Protein AF-A0A6M8HUQ1-F1 (afdb_monomer_lite)

Organism: NCBI:txid1484109

pLDDT: mean 79.74, std 13.81, range [44.0, 94.25]

Structure (mmCIF, N/CA/C/O backbone):
data_AF-A0A6M8HUQ1-F1
#
_entry.id   AF-A0A6M8HUQ1-F1
#
loop_
_atom_site.group_PDB
_atom_site.id
_atom_site.type_symbol
_atom_site.label_atom_id
_atom_site.label_alt_id
_atom_site.label_comp_id
_atom_site.label_asym_id
_atom_site.label_entity_id
_atom_site.label_seq_id
_atom_site.pdbx_PDB_ins_code
_atom_site.Cartn_x
_atom_site.Cartn_y
_atom_site.Cartn_z
_atom_site.occupancy
_atom_site.B_iso_or_equiv
_atom_site.auth_seq_id
_atom_site.auth_comp_id
_atom_site.auth_asym_id
_atom_site.auth_atom_id
_atom_site.pdbx_PDB_model_num
ATOM 1 N N . MET A 1 1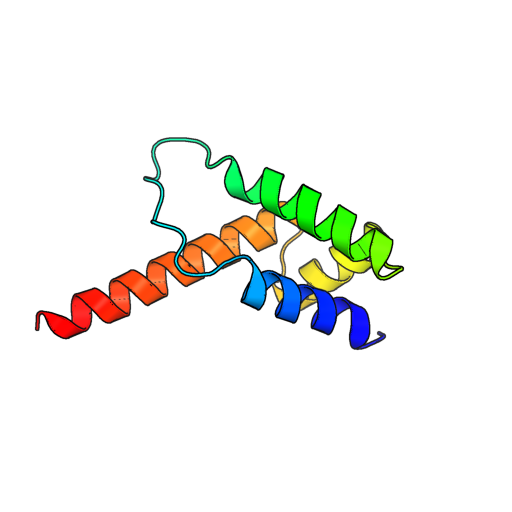 ? -1.803 3.502 18.767 1.00 48.88 1 MET A N 1
ATOM 2 C CA . MET A 1 1 ? -2.590 3.619 17.520 1.00 48.88 1 MET A CA 1
ATOM 3 C C . MET A 1 1 ? -3.149 2.250 17.201 1.00 48.88 1 MET A C 1
ATOM 5 O O . MET A 1 1 ? -2.410 1.293 17.369 1.00 48.88 1 MET A O 1
ATOM 9 N N . SER A 1 2 ? -4.430 2.173 16.836 1.00 51.16 2 SER A N 1
ATOM 10 C CA . SER A 1 2 ? -5.154 0.926 16.561 1.00 51.16 2 SER A CA 1
ATOM 11 C C . SER A 1 2 ? -4.372 0.039 15.586 1.00 51.16 2 SER A C 1
ATOM 13 O O . SER A 1 2 ? -4.106 0.470 14.466 1.00 51.16 2 SER A O 1
ATOM 15 N N . GLU A 1 3 ? -3.980 -1.168 16.002 1.00 61.31 3 GLU A N 1
ATOM 16 C CA . GLU A 1 3 ? -3.200 -2.124 15.192 1.00 61.31 3 GLU A CA 1
ATOM 17 C C . GLU A 1 3 ? -3.882 -2.494 13.861 1.00 61.31 3 GLU A C 1
ATOM 19 O O . GLU A 1 3 ? -3.226 -2.936 12.925 1.00 61.31 3 GLU A O 1
ATOM 24 N N . SER A 1 4 ? -5.178 -2.224 13.724 1.00 83.19 4 SER A N 1
ATOM 25 C CA . SER A 1 4 ? -6.018 -2.668 12.614 1.00 83.19 4 SER A CA 1
ATOM 26 C C . SER A 1 4 ? -5.760 -2.002 11.254 1.00 83.19 4 SER A C 1
ATOM 28 O O . SER A 1 4 ? -5.848 -2.688 10.242 1.00 83.19 4 SER A O 1
ATOM 30 N N . ALA A 1 5 ? -5.392 -0.716 11.183 1.00 86.62 5 ALA A N 1
ATOM 31 C CA . ALA A 1 5 ? -5.129 -0.067 9.886 1.00 86.62 5 ALA A CA 1
ATOM 32 C C . ALA A 1 5 ? -3.786 -0.511 9.276 1.00 86.62 5 ALA A C 1
ATOM 34 O O . ALA A 1 5 ? -3.677 -0.727 8.072 1.00 86.62 5 ALA A O 1
ATOM 35 N N . LYS A 1 6 ? -2.761 -0.687 10.121 1.00 88.19 6 LYS A N 1
ATOM 36 C CA . LYS A 1 6 ? -1.455 -1.218 9.701 1.00 88.19 6 LYS A CA 1
ATOM 37 C C . LYS A 1 6 ? -1.578 -2.667 9.257 1.00 88.19 6 LYS A C 1
ATOM 39 O O . LYS A 1 6 ? -0.996 -3.053 8.249 1.00 88.19 6 LYS A O 1
ATOM 44 N N . ASP A 1 7 ? -2.342 -3.450 10.007 1.00 91.25 7 ASP A N 1
ATOM 45 C CA . ASP A 1 7 ? -2.583 -4.848 9.687 1.00 91.25 7 ASP A CA 1
ATOM 46 C C . ASP A 1 7 ? -3.363 -5.001 8.372 1.00 91.25 7 ASP A C 1
ATOM 48 O O . ASP A 1 7 ? -2.949 -5.769 7.506 1.00 91.25 7 ASP A O 1
ATOM 52 N N . PHE A 1 8 ? -4.389 -4.168 8.148 1.00 91.50 8 PHE A N 1
ATOM 53 C CA . PHE A 1 8 ? -5.081 -4.076 6.860 1.00 91.50 8 PHE A CA 1
ATOM 54 C C . PHE A 1 8 ? -4.109 -3.799 5.707 1.00 91.50 8 PHE A C 1
ATOM 56 O O . PHE A 1 8 ? -4.094 -4.552 4.738 1.00 91.50 8 PHE A O 1
ATOM 63 N N . VAL A 1 9 ? -3.272 -2.759 5.814 1.00 89.81 9 VAL A N 1
ATOM 64 C CA . VAL A 1 9 ? -2.312 -2.401 4.755 1.00 89.81 9 VAL A CA 1
ATOM 65 C C . VAL A 1 9 ? -1.336 -3.547 4.488 1.00 89.81 9 VAL A C 1
ATOM 67 O O . VAL A 1 9 ? -1.138 -3.907 3.331 1.00 89.81 9 VAL A O 1
ATOM 70 N N . ARG A 1 10 ? -0.775 -4.166 5.536 1.00 88.75 10 ARG A N 1
ATOM 71 C CA . ARG A 1 10 ? 0.135 -5.317 5.401 1.00 88.75 10 ARG A CA 1
ATOM 72 C C . ARG A 1 10 ? -0.521 -6.483 4.675 1.00 88.75 10 ARG A C 1
ATOM 74 O O . ARG A 1 10 ? 0.058 -7.007 3.730 1.00 88.75 10 ARG A O 1
ATOM 81 N N . GLN A 1 11 ? -1.718 -6.880 5.105 1.00 90.25 11 GLN A N 1
ATOM 82 C CA . GLN A 1 11 ? -2.456 -7.974 4.475 1.00 90.25 11 GLN A CA 1
ATOM 83 C C . GLN A 1 11 ? -2.851 -7.635 3.037 1.00 90.25 11 GLN A C 1
ATOM 85 O O . GLN A 1 11 ? -2.823 -8.503 2.173 1.00 90.25 11 GLN A O 1
ATOM 90 N N . TRP A 1 12 ? -3.209 -6.379 2.766 1.00 91.69 12 TRP A N 1
ATOM 91 C CA . TRP A 1 12 ? -3.587 -5.939 1.430 1.00 91.69 12 TRP A CA 1
ATOM 92 C C . TRP A 1 12 ? -2.394 -5.969 0.473 1.00 91.69 12 TRP A C 1
ATOM 94 O O . TRP A 1 12 ? -2.501 -6.532 -0.617 1.00 91.69 12 TRP A O 1
ATOM 104 N N . VAL A 1 13 ? -1.248 -5.422 0.887 1.00 88.62 13 VAL A N 1
ATOM 105 C CA . VAL A 1 13 ? 0.019 -5.476 0.140 1.00 88.62 13 VAL A CA 1
ATOM 106 C C . VAL A 1 13 ? 0.397 -6.929 -0.122 1.00 88.62 13 VAL A C 1
ATOM 108 O O . VAL A 1 13 ? 0.515 -7.334 -1.274 1.00 88.62 13 VAL A O 1
ATOM 111 N N . ALA A 1 14 ? 0.434 -7.750 0.929 1.00 86.56 14 ALA A N 1
ATOM 112 C CA . ALA A 1 14 ? 0.689 -9.182 0.848 1.00 86.56 14 ALA A CA 1
ATOM 113 C C . ALA A 1 14 ? -0.489 -9.998 0.284 1.00 86.56 14 ALA A C 1
ATOM 115 O O . ALA A 1 14 ? -0.534 -11.202 0.504 1.00 86.56 14 ALA A O 1
ATOM 116 N N . LYS A 1 15 ? -1.450 -9.381 -0.406 1.00 88.88 15 LYS A N 1
ATOM 117 C CA . LYS A 1 15 ? -2.467 -10.063 -1.222 1.00 88.88 15 LYS A CA 1
ATOM 118 C C . LYS A 1 15 ? -2.436 -9.599 -2.682 1.00 88.88 15 LYS A C 1
ATOM 120 O O . LYS A 1 15 ? -2.875 -10.321 -3.577 1.00 88.88 15 LYS A O 1
ATOM 125 N N . ASN A 1 16 ? -1.996 -8.364 -2.917 1.00 87.56 16 ASN A N 1
ATOM 126 C CA . ASN A 1 16 ? -2.112 -7.690 -4.208 1.00 87.56 16 ASN A CA 1
ATOM 127 C C . ASN A 1 16 ? -0.763 -7.443 -4.885 1.00 87.56 16 ASN A C 1
ATOM 129 O O . ASN A 1 16 ? -0.746 -7.248 -6.095 1.00 87.56 16 ASN A O 1
ATOM 133 N N . ILE A 1 17 ? 0.335 -7.464 -4.129 1.00 84.25 17 ILE A N 1
ATOM 134 C CA . ILE A 1 17 ? 1.701 -7.300 -4.629 1.00 84.25 17 ILE A CA 1
ATOM 135 C C . ILE A 1 17 ? 2.391 -8.658 -4.490 1.00 84.25 17 ILE A C 1
ATOM 137 O O . ILE A 1 17 ? 3.036 -8.973 -3.488 1.00 84.25 17 ILE A O 1
ATOM 141 N N . HIS A 1 18 ? 2.173 -9.505 -5.491 1.00 70.06 18 HIS A N 1
ATOM 142 C CA . HIS A 1 18 ? 2.763 -10.833 -5.594 1.00 70.06 18 HIS A CA 1
ATOM 143 C C . HIS A 1 18 ? 3.274 -11.020 -7.000 1.00 70.06 18 HIS A C 1
ATOM 145 O O . HIS A 1 18 ? 2.481 -10.964 -7.937 1.00 70.06 18 HIS A O 1
ATOM 151 N N . ASP A 1 19 ? 4.568 -11.290 -7.133 1.00 57.25 19 ASP A N 1
ATOM 152 C CA . ASP A 1 19 ? 5.114 -11.776 -8.400 1.00 57.25 19 ASP A CA 1
ATOM 153 C C . ASP A 1 19 ? 4.912 -10.790 -9.565 1.00 57.25 19 ASP A C 1
ATOM 155 O O . ASP A 1 19 ? 4.757 -11.158 -10.731 1.00 57.25 19 ASP A O 1
ATOM 159 N N . GLU A 1 20 ? 4.857 -9.493 -9.253 1.00 56.47 20 GLU A N 1
ATOM 160 C CA . GLU A 1 20 ? 4.724 -8.491 -10.291 1.00 56.47 20 GLU A CA 1
ATOM 161 C C . GLU A 1 20 ? 6.054 -8.395 -11.036 1.00 56.47 20 GLU A C 1
ATOM 163 O O . GLU A 1 20 ? 7.057 -7.929 -10.494 1.00 56.47 20 GLU A O 1
ATOM 168 N N . ALA A 1 21 ? 6.048 -8.845 -12.295 1.00 55.28 21 ALA A N 1
ATOM 169 C CA . ALA A 1 21 ? 7.195 -8.775 -13.187 1.00 55.28 21 ALA A CA 1
ATOM 170 C C . ALA A 1 21 ? 7.854 -7.395 -13.087 1.00 55.28 21 ALA A C 1
ATOM 172 O O . ALA A 1 21 ? 7.189 -6.361 -13.215 1.00 55.28 21 ALA A O 1
ATOM 173 N N . TYR A 1 22 ? 9.158 -7.387 -12.825 1.00 57.22 22 TYR A N 1
ATOM 174 C CA . TYR A 1 22 ? 9.959 -6.174 -12.772 1.00 57.22 22 TYR A CA 1
ATOM 175 C C . TYR A 1 22 ? 9.747 -5.368 -14.062 1.00 57.22 22 TYR A C 1
ATOM 177 O O . TYR A 1 22 ? 10.108 -5.814 -15.154 1.00 57.22 22 TYR A O 1
ATOM 185 N N . VAL A 1 23 ? 9.132 -4.188 -13.947 1.00 57.59 23 VAL A N 1
ATOM 186 C CA . VAL A 1 23 ? 9.018 -3.255 -15.067 1.00 57.59 23 VAL A CA 1
ATOM 187 C C . VAL A 1 23 ? 10.281 -2.407 -15.056 1.00 57.59 23 VAL A C 1
ATOM 189 O O . VAL A 1 23 ? 10.634 -1.785 -14.059 1.00 57.59 23 VAL A O 1
ATOM 192 N N . ARG A 1 24 ? 10.990 -2.457 -16.182 1.00 53.53 24 ARG A N 1
ATOM 193 C CA . ARG A 1 24 ? 12.260 -1.781 -16.451 1.00 53.53 24 ARG A CA 1
ATOM 194 C C . ARG A 1 24 ? 12.237 -0.305 -16.023 1.00 53.53 24 ARG A C 1
ATOM 196 O O . ARG A 1 24 ? 11.280 0.402 -16.319 1.00 53.53 24 ARG A O 1
ATOM 203 N N . ALA A 1 25 ? 13.344 0.162 -15.443 1.00 56.34 25 ALA A N 1
ATOM 204 C CA . ALA A 1 25 ? 13.530 1.502 -14.869 1.00 56.34 25 ALA A CA 1
ATOM 205 C C . ALA A 1 25 ? 13.347 2.705 -15.828 1.00 56.34 25 ALA A C 1
ATOM 207 O O . ALA A 1 25 ? 13.360 3.847 -15.377 1.00 56.34 25 ALA A O 1
ATOM 208 N N . ASP A 1 26 ? 13.180 2.477 -17.134 1.00 58.69 26 ASP A N 1
ATOM 209 C CA . ASP A 1 26 ? 13.162 3.534 -18.156 1.00 58.69 26 ASP A CA 1
ATOM 210 C C . ASP A 1 26 ? 11.767 4.144 -18.416 1.00 58.69 26 ASP A C 1
ATOM 212 O O . ASP A 1 26 ? 11.628 5.021 -19.271 1.00 58.69 26 ASP A O 1
ATOM 216 N N . ALA A 1 27 ? 10.725 3.711 -17.697 1.00 62.25 27 ALA A N 1
ATOM 217 C CA . ALA A 1 27 ? 9.381 4.286 -17.784 1.00 62.25 27 ALA A CA 1
ATOM 218 C C . ALA A 1 27 ? 8.759 4.487 -16.391 1.00 62.25 27 ALA A C 1
ATOM 220 O O . ALA A 1 27 ? 9.010 3.676 -15.497 1.00 62.25 27 ALA A O 1
ATOM 221 N N . PRO A 1 28 ? 7.916 5.524 -16.193 1.00 65.44 28 PRO A N 1
ATOM 222 C CA . PRO A 1 28 ? 7.124 5.648 -14.977 1.00 65.44 28 PRO A CA 1
ATOM 223 C C . PRO A 1 28 ? 6.212 4.431 -14.867 1.00 65.44 28 PRO A C 1
ATOM 225 O O . PRO A 1 28 ? 5.346 4.220 -15.718 1.00 65.44 28 PRO A O 1
ATOM 228 N N . ASP A 1 29 ? 6.415 3.627 -13.833 1.00 72.06 29 ASP A N 1
ATOM 229 C CA . ASP A 1 29 ? 5.540 2.506 -13.543 1.00 72.06 29 ASP A CA 1
ATOM 230 C C . ASP A 1 29 ? 4.164 3.048 -13.108 1.00 72.06 29 ASP A C 1
ATOM 232 O O . ASP A 1 29 ? 4.091 3.776 -12.116 1.00 72.06 29 ASP A O 1
ATOM 236 N N . PRO A 1 30 ? 3.063 2.755 -13.828 1.00 80.75 30 PRO A N 1
ATOM 237 C CA . PRO A 1 30 ? 1.734 3.221 -13.440 1.00 80.75 30 PRO A CA 1
ATOM 238 C C . PRO A 1 30 ? 1.120 2.385 -12.304 1.00 80.75 30 PRO A C 1
ATOM 240 O O . PRO A 1 30 ? 0.098 2.782 -11.733 1.00 80.75 30 PRO A O 1
ATOM 243 N N . ARG A 1 31 ? 1.708 1.227 -11.966 1.00 85.06 31 ARG A N 1
ATOM 244 C CA . ARG A 1 31 ? 1.168 0.294 -10.966 1.00 85.06 31 ARG A CA 1
ATOM 245 C C . ARG A 1 31 ? 1.061 0.898 -9.566 1.00 85.06 31 ARG A C 1
ATOM 247 O O . ARG A 1 31 ? -0.004 0.723 -8.977 1.00 85.06 31 ARG A O 1
ATOM 254 N N . PRO A 1 32 ? 2.043 1.655 -9.030 1.00 88.25 32 PRO A N 1
ATOM 255 C CA . PRO A 1 32 ? 1.937 2.234 -7.692 1.00 88.25 32 PRO A CA 1
ATOM 256 C C . PRO A 1 32 ? 0.699 3.116 -7.514 1.00 88.25 32 PRO A C 1
ATOM 258 O O . PRO A 1 32 ? 0.021 3.019 -6.493 1.00 88.25 32 PRO A O 1
ATOM 261 N N . VAL A 1 33 ? 0.355 3.918 -8.527 1.00 88.69 33 VAL A N 1
ATOM 262 C CA . VAL A 1 33 ? -0.838 4.778 -8.510 1.00 88.69 33 VAL A CA 1
ATOM 263 C C . VAL A 1 33 ? -2.110 3.931 -8.544 1.00 88.69 33 VAL A C 1
ATOM 265 O O . VAL A 1 33 ? -2.993 4.108 -7.707 1.00 88.69 33 VAL A O 1
ATOM 268 N N . ALA A 1 34 ? -2.193 2.961 -9.458 1.00 88.56 34 ALA A N 1
ATOM 269 C CA . ALA A 1 34 ? -3.358 2.085 -9.573 1.00 88.56 34 ALA A CA 1
ATOM 270 C C . ALA A 1 34 ? -3.586 1.233 -8.308 1.00 88.56 34 ALA A C 1
ATOM 272 O O . ALA A 1 34 ? -4.719 1.093 -7.841 1.00 88.56 34 ALA A O 1
ATOM 273 N N . LEU A 1 35 ? -2.515 0.690 -7.723 1.00 90.31 35 LEU A N 1
ATOM 274 C CA . LEU A 1 35 ? -2.551 -0.058 -6.467 1.00 90.31 35 LEU A CA 1
ATOM 275 C C . LEU A 1 35 ? -2.945 0.842 -5.300 1.00 90.31 35 LEU A C 1
ATOM 277 O O . LEU A 1 35 ? -3.771 0.441 -4.483 1.00 90.31 35 LEU A O 1
ATOM 281 N N . ALA A 1 36 ? -2.434 2.073 -5.249 1.00 90.88 36 ALA A N 1
ATOM 282 C CA . ALA A 1 36 ? -2.826 3.029 -4.226 1.00 90.88 36 ALA A CA 1
ATOM 283 C C . ALA A 1 36 ? -4.321 3.366 -4.307 1.00 90.88 36 ALA A C 1
ATOM 285 O O . ALA A 1 36 ? -5.009 3.340 -3.287 1.00 90.88 36 ALA A O 1
ATOM 286 N N . THR A 1 37 ? -4.851 3.616 -5.508 1.00 92.81 37 THR A N 1
ATOM 287 C CA . THR A 1 37 ? -6.290 3.834 -5.720 1.00 92.81 37 THR A CA 1
ATOM 288 C C . THR A 1 37 ? -7.121 2.634 -5.264 1.00 92.81 37 THR A C 1
ATOM 290 O O . THR A 1 37 ? -8.123 2.815 -4.574 1.00 92.81 37 THR A O 1
ATOM 293 N N . ARG A 1 38 ? -6.704 1.407 -5.599 1.00 93.12 38 ARG A N 1
ATOM 294 C CA . ARG A 1 38 ? -7.410 0.185 -5.179 1.00 93.12 38 ARG A CA 1
ATOM 295 C C . ARG A 1 38 ? -7.361 -0.022 -3.666 1.00 93.12 38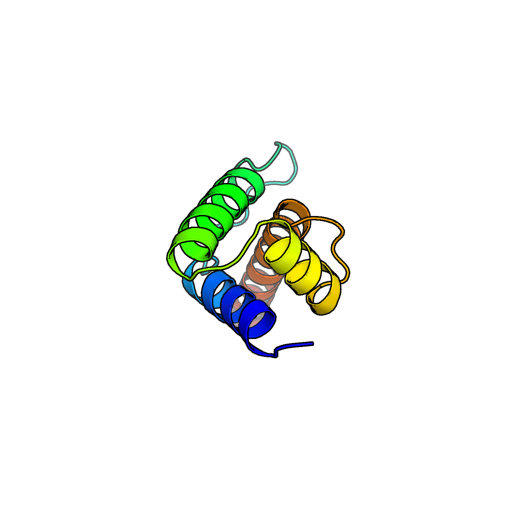 ARG A C 1
ATOM 297 O O . ARG A 1 38 ? -8.394 -0.286 -3.066 1.00 93.12 38 ARG A O 1
ATOM 304 N N . CYS A 1 39 ? -6.200 0.165 -3.044 1.00 92.62 39 CYS A N 1
ATOM 305 C CA . CYS A 1 39 ? -6.040 0.044 -1.596 1.00 92.62 39 CYS A CA 1
ATOM 306 C C . CYS A 1 39 ? -6.905 1.067 -0.844 1.00 92.62 39 CYS A C 1
ATOM 308 O O . CYS A 1 39 ? -7.526 0.725 0.160 1.00 92.62 39 CYS A O 1
ATOM 310 N N . LYS A 1 40 ? -7.036 2.295 -1.364 1.00 92.81 40 LYS A N 1
ATOM 311 C CA . LYS A 1 40 ? -7.981 3.289 -0.829 1.00 92.81 40 LYS A CA 1
ATOM 312 C C . LYS A 1 40 ? -9.435 2.848 -0.963 1.00 92.81 40 LYS A C 1
ATOM 314 O O . LYS A 1 40 ? -10.185 2.957 0.001 1.00 92.81 40 LYS A O 1
ATOM 319 N N . ALA A 1 41 ? -9.834 2.339 -2.129 1.00 94.25 41 ALA A N 1
ATOM 320 C CA . ALA A 1 41 ? -11.199 1.866 -2.353 1.00 94.25 41 ALA A CA 1
ATOM 321 C C . ALA A 1 41 ? -11.559 0.703 -1.411 1.00 94.25 41 ALA A C 1
ATOM 323 O O . ALA A 1 41 ? -12.596 0.743 -0.749 1.00 94.25 41 ALA A O 1
ATOM 324 N N . ASP A 1 42 ? -10.674 -0.286 -1.284 1.00 93.88 42 ASP A N 1
ATOM 325 C CA . ASP A 1 42 ? -10.866 -1.427 -0.384 1.00 93.88 42 ASP A CA 1
ATOM 326 C C . ASP A 1 42 ? -10.820 -0.997 1.088 1.00 93.88 42 ASP A C 1
ATOM 328 O O . ASP A 1 42 ? -11.601 -1.475 1.912 1.00 93.88 42 ASP A O 1
ATOM 332 N N . GLY A 1 43 ? -9.941 -0.049 1.420 1.00 92.56 43 GLY A N 1
ATOM 333 C CA . GLY A 1 43 ? -9.855 0.537 2.749 1.00 92.56 43 GLY A CA 1
ATOM 334 C C . GLY A 1 43 ? -11.138 1.265 3.138 1.00 92.56 43 GLY A C 1
ATOM 335 O O . GLY A 1 43 ? -11.633 1.054 4.241 1.00 92.56 43 GLY A O 1
ATOM 336 N N . ALA A 1 44 ? -11.737 2.027 2.221 1.00 93.12 44 ALA A N 1
ATOM 337 C CA . ALA A 1 44 ? -13.020 2.691 2.441 1.00 93.12 44 ALA A CA 1
ATOM 338 C C . ALA A 1 44 ? -14.158 1.685 2.688 1.00 93.12 44 ALA A C 1
ATOM 340 O O . ALA A 1 44 ? -14.969 1.889 3.591 1.00 93.12 44 ALA A O 1
ATOM 341 N N . VAL A 1 45 ? -14.188 0.564 1.954 1.00 93.38 45 VAL A N 1
ATOM 342 C CA . VAL A 1 45 ? -15.137 -0.542 2.196 1.00 93.38 45 VAL A CA 1
ATOM 343 C C . VAL A 1 45 ? -14.920 -1.174 3.576 1.00 93.38 45 VAL A C 1
ATOM 345 O O . VAL A 1 45 ? -15.884 -1.531 4.250 1.00 93.38 45 VAL A O 1
ATOM 348 N N . ALA A 1 46 ? -13.667 -1.270 4.024 1.00 90.12 46 ALA A N 1
ATOM 349 C CA . ALA A 1 46 ? -13.300 -1.746 5.357 1.00 90.12 46 ALA A CA 1
ATOM 350 C C . ALA A 1 46 ? -13.482 -0.694 6.476 1.00 90.12 46 ALA A C 1
ATOM 352 O O . ALA A 1 46 ? -13.245 -1.004 7.644 1.00 90.12 46 ALA A O 1
ATOM 353 N N . GLY A 1 47 ? -13.919 0.528 6.148 1.00 92.56 47 GLY A N 1
ATOM 354 C CA . GLY A 1 47 ? -14.182 1.603 7.111 1.00 92.56 47 GLY A CA 1
ATOM 355 C C . GLY A 1 47 ? -12.975 2.483 7.459 1.00 92.56 47 GLY A C 1
ATOM 356 O O . GLY A 1 47 ? -13.017 3.191 8.465 1.00 92.56 47 GLY A O 1
ATOM 357 N N . TRP A 1 48 ? -11.912 2.458 6.653 1.00 92.06 48 TRP A N 1
ATOM 358 C CA . TRP A 1 48 ? -10.724 3.297 6.817 1.00 92.06 48 TRP A CA 1
ATOM 359 C C . TRP A 1 48 ? -10.807 4.581 6.001 1.00 92.06 48 TRP A C 1
ATOM 361 O O . TRP A 1 48 ? -11.233 4.578 4.847 1.00 92.06 48 TRP A O 1
ATOM 371 N N . THR A 1 49 ? -10.326 5.679 6.579 1.00 91.25 49 THR A N 1
ATOM 372 C CA . THR A 1 49 ? -10.140 6.935 5.849 1.00 91.25 49 THR A CA 1
ATOM 373 C C . THR A 1 49 ? -8.768 7.003 5.183 1.00 91.25 49 THR A C 1
ATOM 375 O O . THR A 1 49 ? -7.800 6.392 5.644 1.00 91.25 49 THR A O 1
ATOM 378 N N . ASP A 1 50 ? -8.654 7.824 4.139 1.00 89.06 50 ASP A N 1
ATOM 379 C CA . ASP A 1 50 ? -7.381 8.116 3.470 1.00 89.06 50 ASP A CA 1
ATOM 380 C C . ASP A 1 50 ? -6.286 8.571 4.450 1.00 89.06 50 ASP A C 1
ATOM 382 O O . ASP A 1 50 ? -5.135 8.155 4.321 1.00 89.06 50 ASP A O 1
ATOM 386 N N . GLU A 1 51 ? -6.629 9.374 5.464 1.00 89.38 51 GLU A N 1
ATOM 387 C CA . GLU A 1 51 ? -5.687 9.796 6.511 1.00 89.38 51 GLU A CA 1
ATOM 388 C C . GLU A 1 51 ? -5.223 8.629 7.389 1.00 89.38 51 GLU A C 1
ATOM 390 O O . GLU A 1 51 ? -4.040 8.538 7.719 1.00 89.38 51 GLU A O 1
ATOM 395 N N . GLN A 1 52 ? -6.127 7.718 7.765 1.00 90.94 52 GLN A N 1
ATOM 396 C CA . GLN A 1 52 ? -5.771 6.541 8.563 1.00 90.94 52 GLN A CA 1
ATOM 397 C C . GLN A 1 52 ? -4.863 5.593 7.778 1.00 90.94 52 GLN A C 1
ATOM 399 O O . GLN A 1 52 ? -3.876 5.106 8.331 1.00 90.94 52 GLN A O 1
ATOM 404 N N . LEU A 1 53 ? -5.157 5.374 6.494 1.00 89.81 53 LEU A N 1
ATOM 405 C CA . LEU A 1 53 ? -4.332 4.563 5.598 1.00 89.81 53 LEU A CA 1
ATOM 406 C C . LEU A 1 53 ? -2.969 5.217 5.345 1.00 89.81 53 LEU A C 1
ATOM 408 O O . LEU A 1 53 ? -1.942 4.553 5.462 1.00 89.81 53 LEU A O 1
ATOM 412 N N . GLY A 1 54 ? -2.936 6.525 5.076 1.00 88.25 54 GLY A N 1
ATOM 413 C CA . GLY A 1 54 ? -1.694 7.278 4.889 1.00 88.25 54 GLY A CA 1
ATOM 414 C C . GLY A 1 54 ? -0.806 7.253 6.133 1.00 88.25 54 GLY A C 1
ATOM 415 O O . GLY A 1 54 ? 0.399 7.026 6.036 1.00 88.25 54 GLY A O 1
ATOM 416 N N . LYS A 1 55 ? -1.403 7.390 7.321 1.00 88.62 55 LYS A N 1
ATOM 417 C CA . LYS A 1 55 ? -0.684 7.268 8.593 1.00 88.62 55 LYS A CA 1
ATOM 418 C C . LYS A 1 55 ? -0.182 5.848 8.844 1.00 88.62 55 LYS A C 1
ATOM 420 O O . LYS A 1 55 ? 0.951 5.677 9.277 1.00 88.62 55 LYS A O 1
ATOM 425 N N . ALA A 1 56 ? -1.001 4.835 8.560 1.00 89.00 56 ALA A N 1
ATOM 426 C CA . ALA A 1 56 ? -0.607 3.436 8.692 1.00 89.00 56 ALA A CA 1
ATOM 427 C C . ALA A 1 56 ? 0.592 3.102 7.796 1.00 89.00 56 ALA A C 1
ATOM 429 O O . ALA A 1 56 ? 1.533 2.463 8.256 1.00 89.00 56 ALA A O 1
ATOM 430 N N . VAL A 1 57 ? 0.584 3.589 6.555 1.00 88.06 57 VAL A N 1
ATOM 431 C CA . VAL A 1 57 ? 1.690 3.438 5.607 1.00 88.06 57 VAL A CA 1
ATOM 432 C C . VAL A 1 57 ? 2.956 4.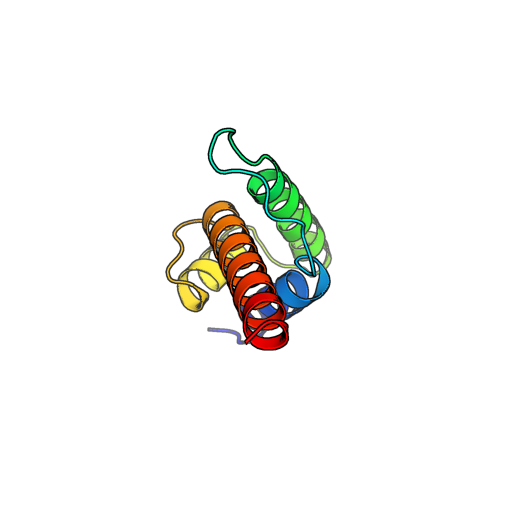163 6.069 1.00 88.06 57 VAL A C 1
ATOM 434 O O . VAL A 1 57 ? 4.033 3.564 6.061 1.00 88.06 57 VAL A O 1
ATOM 437 N N . SER A 1 58 ? 2.834 5.417 6.510 1.00 87.62 58 SER A N 1
ATOM 438 C CA . SER A 1 58 ? 3.965 6.199 7.026 1.00 87.62 58 SER A CA 1
ATOM 439 C C . SER A 1 58 ? 4.620 5.522 8.226 1.00 87.62 58 SER A C 1
ATOM 441 O O . SER A 1 58 ? 5.838 5.368 8.279 1.00 87.62 58 SER A O 1
ATOM 443 N N . ASP A 1 59 ? 3.809 4.988 9.136 1.00 87.62 59 ASP A N 1
ATOM 444 C CA . ASP A 1 59 ? 4.295 4.244 10.291 1.00 87.62 59 ASP A CA 1
ATOM 445 C C . ASP A 1 59 ? 4.940 2.886 9.937 1.00 87.62 59 ASP A C 1
ATOM 447 O O . ASP A 1 59 ? 5.728 2.369 10.729 1.00 87.62 59 ASP A O 1
ATOM 451 N N . LEU A 1 60 ? 4.548 2.254 8.826 1.00 83.44 60 LEU A N 1
ATOM 452 C CA . LEU A 1 60 ? 5.015 0.919 8.438 1.00 83.44 60 LEU A CA 1
ATOM 453 C C . LEU A 1 60 ? 6.294 0.952 7.607 1.00 83.44 60 LEU A C 1
ATOM 455 O O . LEU A 1 60 ? 7.207 0.172 7.862 1.00 83.44 60 LEU A O 1
ATOM 459 N N . HIS A 1 61 ? 6.337 1.838 6.616 1.00 78.62 61 HIS A N 1
ATOM 460 C CA . HIS A 1 61 ? 7.386 1.864 5.598 1.00 78.62 61 HIS A CA 1
ATOM 461 C C . HIS A 1 61 ? 8.225 3.149 5.661 1.00 78.62 61 HIS A C 1
ATOM 463 O O . HIS A 1 61 ? 9.140 3.320 4.862 1.00 78.62 61 HIS A O 1
ATOM 469 N N . GLY A 1 62 ? 7.902 4.089 6.563 1.00 81.50 62 GLY A N 1
ATOM 470 C CA . GLY A 1 62 ? 8.481 5.438 6.551 1.00 81.50 62 GLY A CA 1
ATOM 471 C C . GLY A 1 62 ? 8.079 6.252 5.314 1.00 81.50 62 GLY A C 1
ATOM 472 O O . GLY A 1 62 ? 8.660 7.301 5.042 1.00 81.50 62 GLY A O 1
ATOM 473 N N . ALA A 1 63 ? 7.112 5.758 4.536 1.00 76.38 63 ALA A N 1
ATOM 474 C CA . ALA A 1 63 ? 6.707 6.330 3.264 1.00 76.38 63 ALA A CA 1
ATOM 475 C C . ALA A 1 63 ? 5.723 7.489 3.472 1.00 76.38 63 ALA A C 1
ATOM 477 O O . ALA A 1 63 ? 4.729 7.364 4.182 1.00 76.38 63 ALA A O 1
ATOM 478 N N . GLY A 1 64 ? 5.958 8.618 2.802 1.00 77.44 64 GLY A N 1
ATOM 479 C CA . GLY A 1 64 ? 5.091 9.798 2.912 1.00 77.44 64 GLY A CA 1
ATOM 480 C C . GLY A 1 64 ? 3.711 9.644 2.257 1.00 77.44 64 GLY A C 1
ATOM 481 O O . GLY A 1 64 ? 2.829 10.464 2.501 1.00 77.44 64 GLY A O 1
ATOM 482 N N . SER A 1 65 ? 3.505 8.618 1.425 1.00 86.81 65 SER A N 1
ATOM 483 C CA .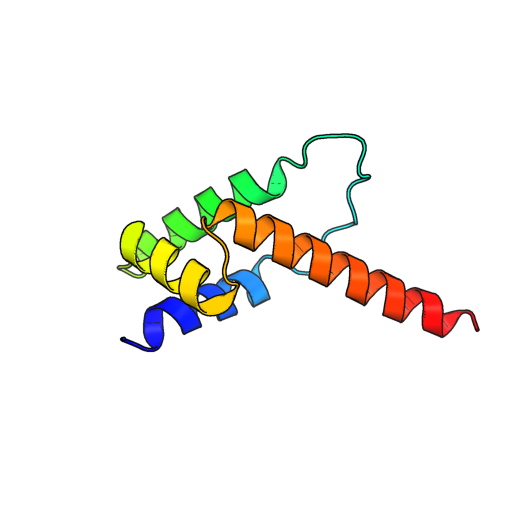 SER A 1 65 ? 2.245 8.374 0.720 1.00 86.81 65 SER A CA 1
ATOM 484 C C . SER A 1 65 ? 2.009 6.885 0.454 1.00 86.81 65 SER A C 1
ATOM 486 O O . SER A 1 65 ? 2.945 6.084 0.422 1.00 86.81 65 SER A O 1
ATOM 488 N N . LEU A 1 66 ? 0.743 6.523 0.217 1.00 86.69 66 LEU A N 1
ATOM 489 C CA . LEU A 1 66 ? 0.363 5.167 -0.190 1.00 86.69 66 LEU A CA 1
ATOM 490 C C . LEU A 1 66 ? 1.059 4.754 -1.495 1.00 86.69 66 LEU A C 1
ATOM 492 O O . LEU A 1 66 ? 1.513 3.627 -1.613 1.00 86.69 66 LEU A O 1
ATOM 496 N N . GLU A 1 67 ? 1.183 5.674 -2.452 1.00 89.38 67 GLU A N 1
ATOM 497 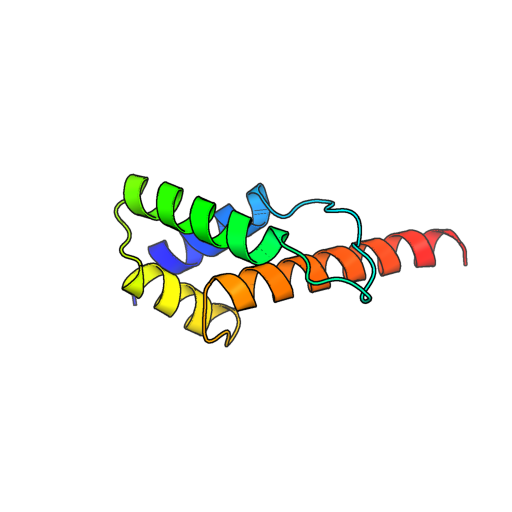C CA . GLU A 1 67 ? 1.857 5.430 -3.734 1.00 89.38 67 GLU A CA 1
ATOM 498 C C . GLU A 1 67 ? 3.337 5.092 -3.541 1.00 89.38 67 GLU A C 1
ATOM 500 O O . GLU A 1 67 ? 3.824 4.120 -4.114 1.00 89.38 67 GLU A O 1
ATOM 505 N N . ALA A 1 68 ? 4.039 5.838 -2.681 1.00 86.50 68 ALA A N 1
ATOM 506 C CA . ALA A 1 68 ? 5.437 5.564 -2.356 1.00 86.50 68 ALA A CA 1
ATOM 507 C C . ALA A 1 68 ? 5.607 4.199 -1.671 1.00 86.50 68 ALA A C 1
ATOM 509 O O . ALA A 1 68 ? 6.583 3.498 -1.922 1.00 86.50 68 ALA A O 1
ATOM 510 N N . CYS A 1 69 ? 4.638 3.795 -0.848 1.00 88.75 69 CYS A N 1
ATOM 511 C CA . CYS A 1 69 ? 4.610 2.462 -0.257 1.00 88.75 69 CYS A CA 1
ATOM 512 C C . CYS A 1 69 ? 4.413 1.363 -1.299 1.00 88.75 69 CYS A C 1
ATOM 514 O O . CYS A 1 69 ? 5.146 0.385 -1.264 1.00 88.75 69 CYS A O 1
ATOM 516 N N . MET A 1 70 ? 3.481 1.524 -2.243 1.00 89.38 70 MET A N 1
ATOM 517 C CA . MET A 1 70 ? 3.290 0.535 -3.311 1.00 89.38 70 MET A CA 1
ATOM 518 C C . MET A 1 70 ? 4.545 0.414 -4.180 1.00 89.38 70 MET A C 1
ATOM 520 O O . MET A 1 70 ? 4.958 -0.694 -4.497 1.00 89.38 70 MET A O 1
ATOM 524 N N . ALA A 1 71 ? 5.189 1.539 -4.509 1.00 86.06 71 ALA A N 1
ATOM 525 C CA . ALA A 1 71 ? 6.443 1.540 -5.258 1.00 86.06 71 ALA A CA 1
ATOM 526 C C . ALA A 1 71 ? 7.565 0.793 -4.515 1.00 86.06 71 ALA A C 1
ATOM 528 O O . ALA A 1 71 ? 8.254 -0.026 -5.118 1.00 86.06 71 ALA A O 1
ATOM 529 N N . LEU A 1 72 ? 7.717 1.035 -3.207 1.00 86.88 72 LEU A N 1
ATOM 530 C CA . LEU A 1 72 ? 8.704 0.341 -2.378 1.00 86.88 72 LEU A CA 1
ATOM 531 C C . LEU A 1 72 ? 8.427 -1.167 -2.300 1.00 86.88 72 LEU A C 1
ATOM 533 O O . LEU A 1 72 ? 9.347 -1.965 -2.431 1.00 86.88 72 LEU A O 1
ATOM 537 N N . GLU A 1 73 ? 7.173 -1.568 -2.100 1.00 86.88 73 GLU A N 1
ATOM 538 C CA . GLU A 1 73 ? 6.803 -2.982 -1.979 1.00 86.88 73 GLU A CA 1
ATOM 539 C C . GLU A 1 73 ? 6.961 -3.740 -3.305 1.00 86.88 73 GLU A C 1
ATOM 541 O O . GLU A 1 73 ? 7.427 -4.880 -3.301 1.00 86.88 73 GLU A O 1
ATOM 546 N N . ILE A 1 74 ? 6.656 -3.100 -4.440 1.00 83.69 74 ILE A N 1
ATOM 547 C CA . ILE A 1 74 ? 6.962 -3.636 -5.776 1.00 83.69 74 ILE A CA 1
ATOM 548 C C . ILE A 1 74 ? 8.470 -3.855 -5.926 1.00 83.69 74 ILE A C 1
ATOM 550 O O . ILE A 1 74 ? 8.894 -4.930 -6.348 1.00 83.69 74 ILE A O 1
ATOM 554 N N . ASP A 1 75 ? 9.282 -2.857 -5.568 1.00 81.69 75 ASP A N 1
ATOM 555 C CA . ASP A 1 75 ? 10.740 -2.935 -5.685 1.00 81.69 75 ASP A CA 1
ATOM 556 C C . ASP A 1 75 ? 11.321 -4.043 -4.790 1.00 81.69 75 ASP A C 1
ATOM 558 O O . ASP A 1 75 ? 12.093 -4.884 -5.253 1.00 81.69 75 ASP A O 1
ATOM 562 N N . LEU A 1 76 ? 10.868 -4.137 -3.536 1.00 81.50 76 LEU A N 1
ATOM 563 C CA . LEU A 1 76 ? 11.250 -5.210 -2.615 1.00 81.50 76 LEU A CA 1
ATOM 564 C C . LEU A 1 76 ? 10.832 -6.596 -3.127 1.00 81.50 76 LEU A C 1
ATOM 566 O O . LEU A 1 76 ? 11.585 -7.560 -2.969 1.00 81.50 76 LEU A O 1
ATOM 570 N N . CYS A 1 77 ? 9.648 -6.720 -3.733 1.00 81.38 77 CYS A N 1
ATOM 571 C CA . CYS A 1 77 ? 9.181 -7.972 -4.329 1.00 81.38 77 CYS A CA 1
ATOM 572 C C . CYS A 1 77 ? 10.052 -8.376 -5.527 1.00 81.38 77 CYS A C 1
ATOM 574 O O . CYS A 1 77 ? 10.513 -9.517 -5.592 1.00 81.38 77 CYS A O 1
ATOM 576 N N . ALA A 1 78 ? 10.361 -7.429 -6.414 1.00 77.50 78 ALA A N 1
ATOM 577 C CA . ALA A 1 78 ? 11.230 -7.661 -7.560 1.00 77.50 78 ALA A CA 1
ATOM 578 C C . ALA A 1 78 ? 12.652 -8.069 -7.140 1.00 77.50 78 ALA A C 1
ATOM 580 O O . ALA A 1 78 ? 13.213 -9.014 -7.695 1.00 77.50 78 ALA A O 1
ATOM 581 N N . GLN A 1 79 ? 13.227 -7.409 -6.128 1.00 75.94 79 GLN A N 1
ATOM 582 C CA . GLN A 1 79 ? 14.544 -7.761 -5.589 1.00 75.94 79 GLN A CA 1
ATOM 583 C C . GLN A 1 79 ? 14.577 -9.174 -4.992 1.00 75.94 79 GLN A C 1
ATOM 585 O O . GLN A 1 79 ? 15.533 -9.912 -5.232 1.00 75.94 79 GLN A O 1
ATOM 590 N N . LYS A 1 80 ? 13.539 -9.574 -4.239 1.00 77.88 80 LYS A N 1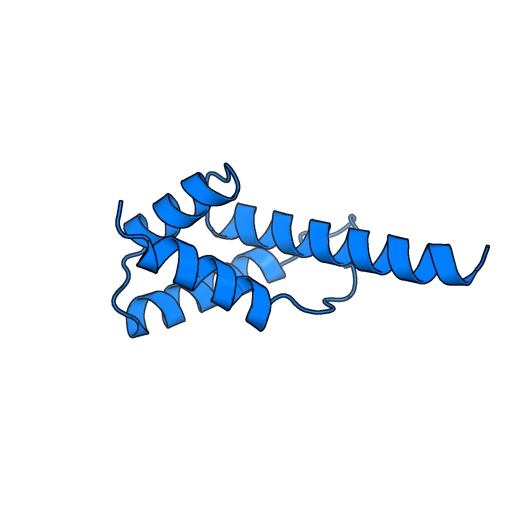
ATOM 591 C CA . LYS A 1 80 ? 13.427 -10.939 -3.693 1.00 77.88 80 LYS A CA 1
ATOM 592 C C . LYS A 1 80 ? 13.385 -11.983 -4.804 1.00 77.88 80 LYS A C 1
ATOM 594 O O . LYS A 1 80 ? 14.173 -12.921 -4.765 1.00 77.88 80 LYS A O 1
ATOM 599 N N . HIS A 1 81 ? 12.562 -11.758 -5.827 1.00 72.50 81 HIS A N 1
ATOM 600 C CA . HIS A 1 81 ? 12.468 -12.654 -6.977 1.00 72.50 81 HIS A CA 1
ATOM 601 C C . HIS A 1 81 ? 13.817 -12.796 -7.706 1.00 72.50 81 HIS A C 1
ATOM 603 O O . HIS A 1 81 ? 14.247 -13.903 -8.024 1.00 72.50 81 HIS A O 1
ATOM 609 N N . LEU A 1 82 ? 14.542 -11.688 -7.915 1.00 70.19 82 LEU A N 1
ATOM 610 C CA . LEU A 1 82 ? 15.886 -11.719 -8.506 1.00 70.19 82 LEU A CA 1
ATOM 611 C C . LEU A 1 82 ? 16.898 -12.478 -7.637 1.00 70.19 82 LEU A C 1
ATOM 613 O O . LEU A 1 82 ? 17.729 -13.210 -8.172 1.00 70.19 82 LEU A O 1
ATOM 617 N N . ALA A 1 83 ? 16.837 -12.320 -6.313 1.00 74.38 83 ALA A N 1
ATOM 618 C CA . ALA A 1 83 ? 17.703 -13.046 -5.390 1.00 74.38 83 ALA A CA 1
ATOM 619 C C . ALA A 1 83 ? 17.421 -14.558 -5.411 1.00 74.38 83 ALA A C 1
ATOM 621 O O . ALA A 1 83 ? 18.364 -15.346 -5.406 1.00 74.38 83 ALA A O 1
ATOM 622 N N . GLU A 1 84 ? 16.152 -14.964 -5.483 1.00 69.31 84 GLU A N 1
ATOM 623 C CA . GLU A 1 84 ? 15.743 -16.372 -5.558 1.00 69.31 84 GLU A CA 1
ATOM 624 C C . GLU A 1 84 ? 16.175 -17.024 -6.880 1.00 69.31 84 GLU A C 1
ATOM 626 O O . GLU A 1 84 ? 16.807 -18.082 -6.866 1.00 69.31 84 GLU A O 1
ATOM 631 N N . VAL A 1 85 ? 15.931 -16.367 -8.019 1.00 65.50 85 VAL A N 1
ATOM 632 C CA . VAL A 1 85 ? 16.328 -16.878 -9.345 1.00 65.50 85 VAL A CA 1
ATOM 633 C C . VAL A 1 85 ? 17.853 -16.869 -9.519 1.00 65.50 85 VAL A C 1
ATOM 635 O O . VAL A 1 85 ? 18.422 -17.807 -10.079 1.00 65.50 85 VAL A O 1
ATOM 638 N N . GLY A 1 86 ? 18.546 -15.850 -9.000 1.00 58.12 86 GLY A N 1
ATOM 639 C CA . GLY A 1 86 ? 20.008 -15.763 -9.039 1.00 58.12 86 GLY A CA 1
ATOM 640 C C . GLY A 1 86 ? 20.713 -16.835 -8.199 1.00 58.12 86 GLY A C 1
ATOM 641 O O . GLY A 1 86 ? 21.801 -17.277 -8.567 1.00 58.12 86 GLY A O 1
ATOM 642 N N . HIS A 1 87 ? 20.090 -17.308 -7.113 1.00 53.16 87 HIS A N 1
ATOM 643 C CA . HIS A 1 87 ? 20.638 -18.384 -6.278 1.00 53.16 87 HIS A CA 1
ATOM 644 C C . HIS A 1 87 ? 20.491 -19.775 -6.914 1.00 53.16 87 HIS A C 1
ATOM 646 O O . HIS A 1 87 ? 21.276 -20.667 -6.613 1.00 53.16 87 HIS A O 1
ATOM 652 N N . GLN A 1 88 ? 19.520 -19.976 -7.813 1.00 52.09 88 GLN A N 1
ATOM 653 C CA . GLN A 1 88 ? 19.313 -21.260 -8.500 1.00 52.09 88 GLN A CA 1
ATOM 654 C C . GLN A 1 88 ? 20.315 -21.528 -9.637 1.00 52.09 88 GLN A C 1
ATOM 656 O O . GLN A 1 88 ? 20.343 -22.633 -10.175 1.00 52.09 88 GLN A O 1
ATOM 661 N N . HIS A 1 89 ? 21.135 -20.539 -9.999 1.00 44.00 89 HIS A N 1
ATOM 662 C CA . HIS A 1 89 ? 22.093 -20.614 -11.106 1.00 44.00 89 HIS A CA 1
ATOM 663 C C . HIS A 1 89 ? 23.570 -20.508 -10.671 1.00 44.00 89 HIS A C 1
ATOM 665 O O . HIS A 1 89 ? 24.431 -20.326 -11.534 1.00 44.00 89 HIS A O 1
ATOM 671 N N . SER A 1 90 ? 23.872 -20.619 -9.368 1.00 46.72 90 SER A N 1
ATOM 672 C CA . SER A 1 90 ? 25.250 -20.675 -8.835 1.00 46.72 90 SER A CA 1
ATOM 673 C C . SER A 1 90 ? 25.654 -22.082 -8.405 1.00 46.72 90 SER A C 1
ATOM 675 O O . SER A 1 90 ? 24.816 -22.768 -7.782 1.00 46.72 90 SER A O 1
#

Radius of gyration: 14.16 Å; chains: 1; bounding box: 40×31×36 Å

Sequence (90 aa):
MSESAKDFVRQWVAKNIHDEAYVRADAPDPRPVALATRCKADGAVAGWTDEQLGKAVSDLHGAGSLEACMALEIDLCAQKHLAEVGHQHS

Foldseek 3Di:
DPVPLLVLLVVLLVVPQAPDPDDDPPDPDCVLVVSQVVSQVVCVVVVHHLVSNQVSQCVPPVDNHSSSSSVVSNVVNNVVVCVVVVVVVD

Secondary structure (DSSP, 8-state):
--HHHHHHHHHHHHHH-SS-----TTS--SHHHHHHHHHHHHHHHTT--HHHHHHHHHHHH--SSHHHHHHHHHHHHHHHHHHHHHHTT-